Protein AF-A0A958J8T0-F1 (afdb_monomer_lite)

Sequence (97 aa):
MKWISHILWLFWVLGSGSFAGEPATPLTPERILPVDGPANRQPSGLTIWQDTLFTVSDRHPNTVFRLEIREESAAMIPYRNFPVTETFGNDWLDFEG

Secondary structure (DSSP, 8-state):
--------------------PPPPPPPPPS---PEESSTT--EEEEEEETTEEEEEETTEEEEEEEEEE-SS-EEEEEEEEPP--S---S-------

Structure (mmCIF, N/CA/C/O backbone):
data_AF-A0A958J8T0-F1
#
_entry.id   AF-A0A958J8T0-F1
#
loop_
_atom_site.group_PDB
_atom_site.id
_atom_site.type_symbol
_atom_site.label_atom_id
_atom_site.label_alt_id
_atom_site.label_comp_id
_atom_site.label_asym_id
_atom_site.label_entity_id
_atom_site.label_seq_id
_atom_site.pdbx_PDB_ins_code
_atom_site.Cartn_x
_atom_site.Cartn_y
_atom_site.Cartn_z
_atom_site.occupancy
_atom_site.B_iso_or_equiv
_atom_site.auth_seq_id
_atom_site.auth_comp_id
_atom_site.auth_asym_id
_atom_site.auth_atom_id
_atom_site.pdbx_PDB_model_num
ATOM 1 N N . MET A 1 1 ? -56.813 59.600 -17.779 1.00 44.19 1 MET A N 1
ATOM 2 C CA . MET A 1 1 ? -55.939 60.288 -16.800 1.00 44.19 1 MET A CA 1
ATOM 3 C C . MET A 1 1 ? -55.737 59.361 -15.622 1.00 44.19 1 MET A C 1
ATOM 5 O O . MET A 1 1 ? -56.736 58.782 -15.215 1.00 44.19 1 MET A O 1
ATOM 9 N N . LYS A 1 2 ? -54.511 59.333 -15.060 1.00 42.53 2 LYS A N 1
ATOM 10 C CA . LYS A 1 2 ? -54.170 58.782 -13.731 1.00 42.53 2 LYS A CA 1
ATOM 11 C C . LYS A 1 2 ? -54.186 57.227 -13.687 1.00 42.53 2 LYS A C 1
ATOM 13 O O . LYS A 1 2 ? -55.235 56.642 -13.870 1.00 42.53 2 LYS A O 1
ATOM 18 N N . TRP A 1 3 ? -53.107 56.464 -13.472 1.00 36.16 3 TRP A N 1
ATOM 19 C CA . TRP A 1 3 ? -51.787 56.711 -12.877 1.00 36.16 3 TRP A CA 1
ATOM 20 C C . TRP A 1 3 ? -50.759 55.705 -13.424 1.00 36.16 3 TRP A C 1
ATOM 22 O O . TRP A 1 3 ? -51.020 54.507 -13.456 1.00 36.16 3 TRP A O 1
ATOM 32 N N . ILE A 1 4 ? -49.576 56.199 -13.792 1.00 48.53 4 ILE A N 1
ATOM 33 C CA . ILE A 1 4 ? -48.340 55.414 -13.834 1.00 48.53 4 ILE A CA 1
ATOM 34 C C . ILE A 1 4 ? -47.768 55.484 -12.428 1.00 48.53 4 ILE A C 1
ATOM 36 O O . ILE A 1 4 ? -47.550 56.581 -11.921 1.00 48.53 4 ILE A O 1
ATOM 40 N N . SER A 1 5 ? -47.563 54.333 -11.811 1.00 49.38 5 SER A N 1
ATOM 41 C CA . SER A 1 5 ? -46.434 54.022 -10.937 1.00 49.38 5 SER A CA 1
ATOM 42 C C . SER A 1 5 ? -46.821 52.749 -10.206 1.00 49.38 5 SER A C 1
ATOM 44 O O . SER A 1 5 ? -47.890 52.697 -9.599 1.00 49.38 5 SER A O 1
ATOM 46 N N . HIS A 1 6 ? -45.994 51.721 -10.314 1.00 48.72 6 HIS A N 1
ATOM 47 C CA . HIS A 1 6 ? -45.318 51.111 -9.175 1.00 48.72 6 HIS A CA 1
ATOM 48 C C . HIS A 1 6 ? -44.774 49.751 -9.607 1.00 48.72 6 HIS A C 1
ATOM 50 O O . HIS A 1 6 ? -45.486 48.927 -10.171 1.00 48.72 6 HIS A O 1
ATOM 56 N N . ILE A 1 7 ? -43.514 49.540 -9.232 1.00 55.22 7 ILE A N 1
ATOM 57 C CA . ILE A 1 7 ? -42.868 48.240 -9.059 1.00 55.22 7 ILE A CA 1
ATOM 58 C C . ILE A 1 7 ? -42.344 47.621 -10.354 1.00 55.22 7 ILE A C 1
ATOM 60 O O . ILE A 1 7 ? -42.977 46.793 -10.994 1.00 55.22 7 ILE A O 1
ATOM 64 N N . LEU A 1 8 ? -41.087 47.947 -10.648 1.00 38.81 8 LEU A N 1
ATOM 65 C CA . LEU A 1 8 ? -40.132 46.931 -11.076 1.00 38.81 8 LEU A CA 1
ATOM 66 C C . LEU A 1 8 ? -38.748 47.319 -10.532 1.00 38.81 8 LEU A C 1
ATOM 68 O O . LEU A 1 8 ? -37.889 47.830 -11.242 1.00 38.81 8 LEU A O 1
ATOM 72 N N . TRP A 1 9 ? -38.545 47.120 -9.226 1.00 41.84 9 TRP A N 1
ATOM 73 C CA . TRP A 1 9 ? -37.194 46.991 -8.675 1.00 41.84 9 TRP A CA 1
ATOM 74 C C . TRP A 1 9 ? -36.672 45.623 -9.112 1.00 41.84 9 TRP A C 1
ATOM 76 O O . TRP A 1 9 ? -36.833 44.619 -8.421 1.00 41.84 9 TRP A O 1
ATOM 86 N N . LEU A 1 10 ? -36.161 45.570 -10.340 1.00 45.94 10 LEU A N 1
ATOM 87 C CA . LEU A 1 10 ? -35.658 44.354 -10.951 1.00 45.94 10 LEU A CA 1
ATOM 88 C C . LEU A 1 10 ? -34.226 44.103 -10.456 1.00 45.94 10 LEU A C 1
ATOM 90 O O . LEU A 1 10 ? -33.300 44.824 -10.811 1.00 45.94 10 LEU A O 1
ATOM 94 N N . PHE A 1 11 ? -34.094 43.069 -9.625 1.00 48.19 11 PHE A N 1
ATOM 95 C CA . PHE A 1 11 ? -32.934 42.183 -9.507 1.00 48.19 11 PHE A CA 1
ATOM 96 C C . PHE A 1 11 ? -31.541 42.829 -9.462 1.00 48.19 11 PHE A C 1
ATOM 98 O O . PHE A 1 11 ? -30.823 42.844 -10.454 1.00 48.19 11 PHE A O 1
ATOM 105 N N . TRP A 1 12 ? -31.093 43.184 -8.258 1.00 42.03 12 TRP A N 1
ATOM 106 C CA . TRP A 1 12 ? -29.681 43.053 -7.877 1.00 42.03 12 TRP A CA 1
ATOM 107 C C . TRP A 1 12 ? -29.594 42.269 -6.561 1.00 42.03 12 TRP A C 1
ATOM 109 O O . TRP A 1 12 ? -29.152 42.765 -5.531 1.00 42.03 12 TRP A O 1
ATOM 119 N N . VAL A 1 13 ? -30.049 41.011 -6.584 1.00 54.88 13 VAL A N 1
ATOM 120 C CA . VAL A 1 13 ? -29.527 40.022 -5.633 1.00 54.88 13 VAL A CA 1
ATOM 121 C C . VAL A 1 13 ? -28.186 39.590 -6.209 1.00 54.88 13 VAL A C 1
ATOM 123 O O . VAL A 1 13 ? -28.091 38.629 -6.968 1.00 54.88 13 VAL A O 1
ATOM 126 N N . LEU A 1 14 ? -27.149 40.364 -5.889 1.00 52.84 14 LEU A N 1
ATOM 127 C CA . LEU A 1 14 ? -25.793 39.844 -5.858 1.00 52.84 14 LEU A CA 1
ATOM 128 C C . LEU A 1 14 ? -25.796 38.727 -4.821 1.00 52.84 14 LEU A C 1
ATOM 130 O O . LEU A 1 14 ? -25.624 38.962 -3.625 1.00 52.84 14 LEU A O 1
ATOM 134 N N . GLY A 1 15 ? -26.044 37.506 -5.278 1.00 50.94 15 GLY A N 1
ATOM 135 C CA . GLY A 1 15 ? -25.591 36.334 -4.563 1.00 50.94 15 GLY A CA 1
ATOM 136 C C . GLY A 1 15 ? -24.076 36.421 -4.528 1.00 50.94 15 GLY A C 1
ATOM 137 O O . GLY A 1 15 ? -23.406 35.978 -5.457 1.00 50.94 15 GLY A O 1
ATOM 138 N N . SER A 1 16 ? -23.537 37.038 -3.479 1.00 58.94 16 SER A N 1
ATOM 139 C CA . SER A 1 16 ? -22.189 36.758 -3.024 1.00 58.94 16 SER A CA 1
ATOM 140 C C . SER A 1 16 ? -22.165 35.257 -2.795 1.00 58.94 16 SER A C 1
ATOM 142 O O . SER A 1 16 ? -22.674 34.770 -1.786 1.00 58.94 16 SER A O 1
ATOM 144 N N . GLY A 1 17 ? -21.675 34.509 -3.781 1.00 53.28 17 GLY A N 1
ATOM 145 C CA . GLY A 1 17 ? -21.327 33.112 -3.616 1.00 53.28 17 GLY A CA 1
ATOM 146 C C . GLY A 1 17 ? -20.196 33.055 -2.604 1.00 53.28 17 GLY A C 1
ATOM 147 O O . GLY A 1 17 ? -19.030 32.974 -2.974 1.00 53.28 17 GLY A O 1
ATOM 148 N N . SER A 1 18 ? -20.531 33.173 -1.321 1.00 56.16 18 SER A N 1
ATOM 149 C CA . SER A 1 18 ? -19.639 32.813 -0.239 1.00 56.16 18 SER A CA 1
ATOM 150 C C . SER A 1 18 ? -19.526 31.303 -0.293 1.00 56.16 18 SER A C 1
ATOM 152 O O . SER A 1 18 ? -20.264 30.580 0.369 1.00 56.16 18 SER A O 1
ATOM 154 N N . PHE A 1 19 ? -18.576 30.823 -1.088 1.00 61.75 19 PHE A N 1
ATOM 155 C CA . PHE A 1 19 ? -17.926 29.559 -0.800 1.00 61.75 19 PHE A CA 1
ATOM 156 C C . PHE A 1 19 ? -17.125 29.771 0.486 1.00 61.75 19 PHE A C 1
ATOM 158 O O . PHE A 1 19 ? -15.914 29.970 0.470 1.00 61.75 19 PHE A O 1
ATOM 165 N N . ALA A 1 20 ? -17.820 29.799 1.622 1.00 58.03 20 ALA A N 1
ATOM 166 C CA . ALA A 1 20 ? -17.194 29.455 2.878 1.00 58.03 20 ALA A CA 1
ATOM 167 C C . ALA A 1 20 ? -16.974 27.947 2.785 1.00 58.03 20 ALA A C 1
ATOM 169 O O . ALA A 1 20 ? -17.869 27.170 3.106 1.00 58.03 20 ALA A O 1
ATOM 170 N N . GLY A 1 21 ? -15.834 27.536 2.219 1.00 66.69 21 GLY A N 1
ATOM 171 C CA . GLY A 1 21 ? -15.386 26.160 2.371 1.00 66.69 21 GLY A CA 1
ATOM 172 C C . GLY A 1 21 ? -15.394 25.886 3.866 1.00 66.69 21 GLY A C 1
ATOM 173 O O . GLY A 1 21 ? -14.731 26.613 4.610 1.00 66.69 21 GLY A O 1
ATOM 174 N N . GLU A 1 22 ? -16.238 24.954 4.311 1.00 71.50 22 GLU A N 1
ATOM 175 C CA . GLU A 1 22 ? -16.298 24.601 5.723 1.00 71.50 22 GLU A CA 1
ATOM 176 C C . GLU A 1 22 ? -14.868 24.346 6.211 1.00 71.50 22 GLU A C 1
ATOM 178 O O . GLU A 1 22 ? -14.082 23.723 5.484 1.00 71.50 22 GLU A O 1
ATOM 183 N N . PRO A 1 23 ? -14.482 24.875 7.386 1.00 73.44 23 PRO A N 1
ATOM 184 C CA . PRO A 1 23 ? -13.143 24.653 7.899 1.00 73.44 23 PRO A CA 1
ATOM 185 C C . PRO A 1 23 ? -12.897 23.146 7.950 1.00 73.44 23 PRO A C 1
ATOM 187 O O . PRO A 1 23 ? -13.670 22.406 8.562 1.00 73.44 23 PRO A O 1
ATOM 190 N N . ALA A 1 24 ? -11.845 22.691 7.263 1.00 77.81 24 ALA A N 1
ATOM 191 C CA . ALA A 1 24 ? -11.499 21.281 7.215 1.00 77.81 24 ALA A CA 1
ATOM 192 C C . ALA A 1 24 ? -11.362 20.764 8.651 1.00 77.81 24 ALA A C 1
ATOM 194 O O . ALA A 1 24 ? -10.573 21.289 9.440 1.00 77.81 24 ALA A O 1
ATOM 195 N N . THR A 1 25 ? -12.167 19.761 9.004 1.00 85.38 25 THR A N 1
ATOM 196 C CA . THR A 1 25 ? -12.085 19.155 10.333 1.00 85.38 25 THR A CA 1
ATOM 197 C C . THR A 1 25 ? -10.716 18.485 10.459 1.00 85.38 25 THR A C 1
ATOM 199 O O . THR A 1 25 ? -10.352 17.713 9.567 1.00 85.38 25 THR A O 1
ATOM 202 N N . PRO A 1 26 ? -9.940 18.761 11.524 1.00 84.88 26 PRO A N 1
ATOM 203 C CA . PRO A 1 26 ? -8.650 18.119 11.718 1.00 84.88 26 PRO A CA 1
ATOM 204 C C . PRO A 1 26 ? -8.801 16.598 11.729 1.00 84.88 26 PRO A C 1
ATOM 206 O O . PRO A 1 26 ? -9.542 16.038 12.538 1.00 84.88 26 PRO A O 1
ATOM 209 N N . LEU A 1 27 ? -8.089 15.922 10.829 1.00 84.12 27 LEU A N 1
ATOM 210 C CA . LEU A 1 27 ? -8.028 14.466 10.827 1.00 84.12 27 LEU A CA 1
ATOM 211 C C . LEU A 1 27 ? -7.209 14.014 12.034 1.00 84.12 27 LEU A C 1
ATOM 213 O O . LEU A 1 27 ? -6.060 14.421 12.205 1.00 84.12 27 LEU A O 1
ATOM 217 N N . THR A 1 28 ? -7.808 13.173 12.873 1.00 88.19 28 THR A N 1
ATOM 218 C CA . THR A 1 28 ? -7.108 12.541 13.995 1.00 88.19 28 THR A CA 1
ATOM 219 C C . THR A 1 28 ? -6.791 11.102 13.594 1.00 88.19 28 THR A C 1
ATOM 221 O O . THR A 1 28 ? -7.710 10.393 13.180 1.00 88.19 28 THR A O 1
ATOM 224 N N . PRO A 1 29 ? -5.526 10.654 13.657 1.00 86.25 29 PRO A N 1
ATOM 225 C CA . PRO A 1 29 ? -5.200 9.277 13.318 1.00 86.25 29 PRO A CA 1
ATOM 226 C C . PRO A 1 29 ? -5.857 8.333 14.327 1.00 86.25 29 PRO A C 1
ATOM 228 O O . PRO A 1 29 ? -5.638 8.458 15.529 1.00 86.25 29 PRO A O 1
ATOM 231 N N . GLU A 1 30 ? -6.647 7.382 13.833 1.00 89.25 30 GLU A N 1
ATOM 232 C CA . GLU A 1 30 ? -7.262 6.352 14.675 1.00 89.25 30 GLU A CA 1
ATOM 233 C C . GLU A 1 30 ? -6.198 5.373 15.190 1.00 89.25 30 GLU A C 1
ATOM 235 O O . GLU A 1 30 ? -6.147 5.064 16.379 1.00 89.25 30 GLU A O 1
ATOM 240 N N . ARG A 1 31 ? -5.315 4.906 14.294 1.00 88.88 31 ARG A N 1
ATOM 241 C CA . ARG A 1 31 ? -4.238 3.945 14.575 1.00 88.88 31 ARG A CA 1
ATOM 242 C C . ARG A 1 31 ? -3.018 4.228 13.696 1.00 88.88 31 ARG A C 1
ATOM 244 O O . ARG A 1 31 ? -3.156 4.624 12.541 1.00 88.88 31 ARG A O 1
ATOM 251 N N . ILE A 1 32 ? -1.825 3.973 14.235 1.00 91.06 32 ILE A N 1
ATOM 252 C CA . ILE A 1 32 ? -0.550 3.998 13.504 1.00 91.06 32 ILE A CA 1
ATOM 253 C C . ILE A 1 32 ? 0.052 2.603 13.620 1.00 91.06 32 ILE A C 1
ATOM 255 O O . ILE A 1 32 ? 0.323 2.144 14.727 1.00 91.06 32 ILE A O 1
ATOM 259 N N . LEU A 1 33 ? 0.226 1.922 12.489 1.00 92.00 33 LEU A N 1
ATOM 260 C CA . LEU A 1 33 ? 0.670 0.532 12.462 1.00 92.00 33 LEU A CA 1
ATOM 261 C C . LEU A 1 33 ? 2.064 0.415 11.844 1.00 92.00 33 LEU A C 1
ATOM 263 O O . LEU A 1 33 ? 2.322 1.047 10.814 1.00 92.00 33 LEU A O 1
ATOM 267 N N . PRO A 1 34 ? 2.956 -0.414 12.419 1.00 92.88 34 PRO A N 1
ATOM 268 C CA . PRO A 1 34 ? 4.161 -0.815 11.721 1.00 92.88 34 PRO A CA 1
ATOM 269 C C . PRO A 1 34 ? 3.759 -1.568 10.454 1.00 92.88 34 PRO A C 1
ATOM 271 O O . PRO A 1 34 ? 2.876 -2.427 10.468 1.00 92.88 34 PRO A O 1
ATOM 274 N N . VAL A 1 35 ? 4.406 -1.229 9.345 1.00 91.31 35 VAL A N 1
ATOM 275 C CA . VAL A 1 35 ? 4.194 -1.923 8.078 1.00 91.31 35 VAL A CA 1
ATOM 276 C C . VAL A 1 35 ? 5.328 -2.933 7.908 1.00 91.31 35 VAL A C 1
ATOM 278 O O . VAL A 1 35 ? 6.493 -2.582 8.120 1.00 91.31 35 VAL A O 1
ATOM 281 N N . ASP A 1 36 ? 5.021 -4.125 7.414 1.00 92.44 36 ASP A N 1
ATOM 282 C CA . ASP A 1 36 ? 5.955 -5.141 6.919 1.00 92.44 36 ASP A CA 1
ATOM 283 C C . ASP A 1 36 ? 6.014 -5.128 5.383 1.00 92.44 36 ASP A C 1
ATOM 285 O O . ASP A 1 36 ? 5.067 -4.711 4.714 1.00 92.44 36 ASP A O 1
ATOM 289 N N . GLY A 1 37 ? 7.119 -5.586 4.794 1.00 86.94 37 GLY A N 1
ATOM 290 C CA . GLY A 1 37 ? 7.261 -5.716 3.340 1.00 86.94 37 GLY A CA 1
ATOM 291 C C . GLY A 1 37 ? 8.699 -5.487 2.857 1.00 86.94 37 GLY A C 1
ATOM 292 O O . GLY A 1 37 ? 9.624 -5.609 3.662 1.00 86.94 37 GLY A O 1
ATOM 293 N N . PRO A 1 38 ? 8.914 -5.159 1.566 1.00 85.69 38 PRO A N 1
ATOM 294 C CA . PRO A 1 38 ? 10.255 -5.030 0.986 1.00 85.69 38 PRO A CA 1
ATOM 295 C C . PRO A 1 38 ? 11.164 -3.999 1.685 1.00 85.69 38 PRO A C 1
ATOM 297 O O . PRO A 1 38 ? 10.729 -3.175 2.488 1.00 85.69 38 PRO A O 1
ATOM 300 N N . ALA A 1 39 ? 12.463 -4.022 1.390 1.00 84.19 39 ALA A N 1
ATOM 301 C CA . ALA A 1 39 ? 13.365 -2.958 1.831 1.00 84.19 39 ALA A CA 1
ATOM 302 C C . ALA A 1 39 ? 13.044 -1.636 1.100 1.00 84.19 39 ALA A C 1
ATOM 304 O O . ALA A 1 39 ? 12.578 -1.652 -0.043 1.00 84.19 39 ALA A O 1
ATOM 305 N N . ASN A 1 40 ? 13.306 -0.495 1.751 1.00 84.12 40 ASN A N 1
ATOM 306 C CA . ASN A 1 40 ? 13.068 0.855 1.211 1.00 84.12 40 ASN A CA 1
ATOM 307 C C . ASN A 1 40 ? 11.627 1.093 0.727 1.00 84.12 40 ASN A C 1
ATOM 309 O O . ASN A 1 40 ? 11.394 1.599 -0.370 1.00 84.12 40 ASN A O 1
ATOM 313 N N . ARG A 1 41 ? 10.651 0.724 1.561 1.00 79.31 41 ARG A N 1
ATOM 314 C CA . ARG A 1 41 ? 9.225 0.970 1.320 1.00 79.31 41 ARG A CA 1
ATOM 315 C C . ARG A 1 41 ? 8.922 2.456 1.407 1.00 79.31 41 ARG A C 1
ATOM 317 O O . ARG A 1 41 ? 8.758 3.001 2.491 1.00 79.31 41 ARG A O 1
ATOM 324 N N . GLN A 1 42 ? 8.868 3.084 0.243 1.00 87.62 42 GLN A N 1
ATOM 325 C CA . GLN A 1 42 ? 8.487 4.480 0.062 1.00 87.62 42 GLN A CA 1
ATOM 326 C C . GLN A 1 42 ? 7.166 4.487 -0.712 1.00 87.62 42 GLN A C 1
ATOM 328 O O . GLN A 1 42 ? 7.209 4.502 -1.943 1.00 87.62 42 GLN A O 1
ATOM 333 N N . PRO A 1 43 ? 6.016 4.301 -0.033 1.00 87.38 43 PRO A N 1
ATOM 334 C CA . PRO A 1 43 ? 4.716 4.347 -0.687 1.00 87.38 43 PRO A CA 1
ATOM 335 C C . PRO A 1 43 ? 4.395 5.791 -1.085 1.00 87.38 43 PRO A 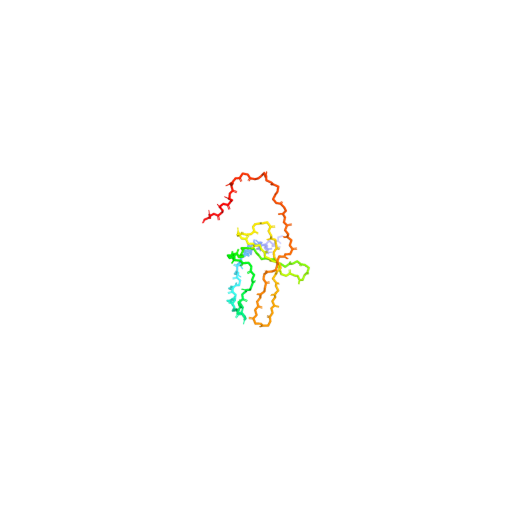C 1
ATOM 337 O O . PRO A 1 43 ? 4.424 6.679 -0.237 1.00 87.38 43 PRO A O 1
ATOM 340 N N . SER A 1 44 ? 4.087 6.016 -2.359 1.00 88.06 44 SER A N 1
ATOM 341 C CA . SER A 1 44 ? 3.821 7.355 -2.911 1.00 88.06 44 SER A CA 1
ATOM 342 C C . SER A 1 44 ? 2.394 7.526 -3.426 1.00 88.06 44 SER A C 1
ATOM 344 O O . SER A 1 44 ? 1.860 8.632 -3.420 1.00 88.06 44 SER A O 1
ATOM 346 N N . GLY A 1 45 ? 1.735 6.429 -3.811 1.00 90.75 45 GLY A N 1
ATOM 347 C CA . GLY A 1 45 ? 0.335 6.419 -4.238 1.00 90.75 45 GLY A CA 1
ATOM 348 C C . GLY A 1 45 ? -0.528 5.499 -3.381 1.00 90.75 45 GLY A C 1
ATOM 349 O O . GLY A 1 45 ? -0.054 4.465 -2.903 1.00 90.75 45 GLY A O 1
ATOM 350 N N . LEU A 1 46 ? -1.805 5.851 -3.218 1.00 94.12 46 LEU A N 1
ATOM 351 C CA . LEU A 1 46 ? -2.788 5.070 -2.467 1.00 94.12 46 LEU A CA 1
ATOM 352 C C . LEU A 1 46 ? -4.130 5.057 -3.206 1.00 94.12 46 LEU A C 1
ATOM 354 O O . LEU A 1 46 ? -4.622 6.104 -3.623 1.00 94.12 46 LEU A O 1
ATOM 358 N N . THR A 1 47 ? -4.730 3.880 -3.372 1.00 95.12 47 THR A N 1
ATOM 359 C CA . THR A 1 47 ? -6.056 3.746 -3.990 1.00 95.12 47 THR A CA 1
ATOM 360 C C . THR A 1 47 ? -6.816 2.544 -3.441 1.00 95.12 47 THR A C 1
ATOM 362 O O . THR A 1 47 ? -6.209 1.584 -2.971 1.00 95.12 47 THR A O 1
ATOM 365 N N . ILE A 1 48 ? -8.146 2.589 -3.512 1.00 96.19 48 ILE A N 1
ATOM 366 C CA . ILE A 1 48 ? -9.020 1.459 -3.192 1.00 96.19 48 ILE A CA 1
ATOM 367 C C . ILE A 1 48 ? -9.680 0.998 -4.486 1.00 96.19 48 ILE A C 1
ATOM 369 O O . ILE A 1 48 ? -10.305 1.787 -5.193 1.00 96.19 48 ILE A O 1
ATOM 373 N N . TR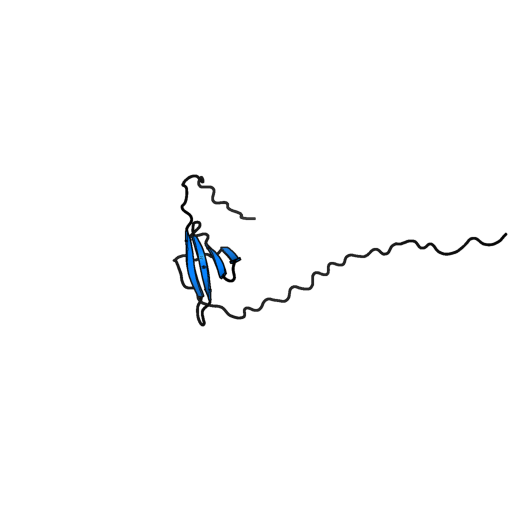P A 1 49 ? -9.572 -0.294 -4.782 1.00 94.25 49 TRP A N 1
ATOM 374 C CA . TRP A 1 49 ? -10.238 -0.911 -5.922 1.00 94.25 49 TRP A CA 1
ATOM 375 C C . TRP A 1 49 ? -10.761 -2.287 -5.528 1.00 94.25 49 TRP A C 1
ATOM 377 O O . TRP A 1 49 ? -10.027 -3.074 -4.940 1.00 94.25 49 TRP A O 1
ATOM 387 N N . GLN A 1 50 ? -12.032 -2.568 -5.835 1.00 95.12 50 GLN A N 1
ATOM 388 C CA . GLN A 1 50 ? -12.693 -3.835 -5.485 1.00 95.12 50 GLN A CA 1
ATOM 389 C C . GLN A 1 50 ? -12.487 -4.226 -4.010 1.00 95.12 50 GLN A C 1
ATOM 391 O O . GLN A 1 50 ? -12.035 -5.328 -3.710 1.00 95.12 50 GLN A O 1
ATOM 396 N N . ASP A 1 51 ? -12.769 -3.288 -3.101 1.00 94.81 51 ASP A N 1
ATOM 397 C CA . ASP A 1 51 ? -12.640 -3.485 -1.647 1.00 94.81 51 ASP A CA 1
ATOM 398 C C . ASP A 1 51 ? -11.212 -3.825 -1.169 1.00 94.81 51 ASP A C 1
ATOM 400 O O . ASP A 1 51 ? -10.990 -4.333 -0.076 1.00 94.81 51 ASP A O 1
ATOM 404 N N . THR A 1 52 ? -10.206 -3.548 -2.002 1.00 95.00 52 THR A N 1
ATOM 405 C CA . THR A 1 52 ? -8.802 -3.820 -1.697 1.00 95.00 52 THR A CA 1
ATOM 406 C C . THR A 1 52 ? -7.994 -2.529 -1.730 1.00 95.00 52 THR A C 1
ATOM 408 O O . THR A 1 52 ? -8.073 -1.755 -2.687 1.00 95.00 52 THR A O 1
ATOM 411 N N . LEU A 1 53 ? -7.194 -2.307 -0.685 1.00 95.94 53 LEU A N 1
ATOM 412 C CA . LEU A 1 53 ? -6.280 -1.174 -0.592 1.00 95.94 53 LEU A CA 1
ATOM 413 C C . LEU A 1 53 ? -4.981 -1.483 -1.343 1.00 95.94 53 LEU A C 1
ATOM 415 O O . LEU A 1 53 ? -4.314 -2.484 -1.071 1.00 95.94 53 LEU A O 1
ATOM 419 N N . PHE A 1 54 ? -4.608 -0.606 -2.266 1.00 96.12 54 PHE A N 1
ATOM 420 C CA . PHE A 1 54 ? -3.404 -0.721 -3.076 1.00 96.12 54 PHE A CA 1
ATOM 421 C C . PHE A 1 54 ? -2.500 0.490 -2.923 1.00 96.12 54 PHE A C 1
ATOM 423 O O . PHE A 1 54 ? -2.946 1.611 -2.683 1.00 96.12 54 PHE A O 1
ATOM 430 N N . THR A 1 55 ? -1.211 0.251 -3.127 1.00 95.00 55 THR A N 1
ATOM 431 C CA . THR A 1 55 ? -0.175 1.273 -3.138 1.00 95.00 55 THR A CA 1
ATOM 432 C C . THR A 1 55 ? 0.899 0.942 -4.170 1.00 95.00 55 THR A C 1
ATOM 434 O O . THR A 1 55 ? 1.080 -0.213 -4.569 1.00 95.00 55 THR A O 1
ATOM 437 N N . VAL A 1 56 ? 1.617 1.969 -4.601 1.00 92.88 56 VAL A N 1
ATOM 438 C CA . VAL A 1 56 ? 2.825 1.867 -5.423 1.00 92.88 56 VAL A CA 1
ATOM 439 C C . VAL A 1 56 ? 3.994 2.447 -4.643 1.00 92.88 56 VAL A C 1
ATOM 441 O O . VAL A 1 56 ? 3.794 3.275 -3.752 1.00 92.88 56 VAL A O 1
ATOM 444 N N . SER A 1 57 ? 5.208 2.002 -4.961 1.00 88.94 57 SER A N 1
ATOM 445 C CA . SER A 1 57 ? 6.416 2.529 -4.335 1.00 88.94 57 SER A CA 1
ATOM 446 C C . SER A 1 57 ? 7.373 3.096 -5.362 1.00 88.94 57 SER A C 1
ATOM 448 O O . SER A 1 57 ? 7.668 2.431 -6.352 1.00 88.94 57 SER A O 1
ATOM 450 N N . ASP A 1 58 ? 7.950 4.255 -5.051 1.00 85.81 58 ASP A N 1
ATOM 451 C CA . ASP A 1 58 ? 8.950 4.917 -5.901 1.00 85.81 58 ASP A CA 1
ATOM 452 C C . ASP A 1 58 ? 10.191 4.047 -6.131 1.00 85.81 58 ASP A C 1
ATOM 454 O O . ASP A 1 58 ? 10.848 4.120 -7.166 1.00 85.81 58 ASP A O 1
ATOM 458 N N . ARG A 1 59 ? 10.511 3.173 -5.170 1.00 86.75 59 ARG A N 1
ATOM 459 C CA . ARG A 1 59 ? 11.648 2.243 -5.254 1.00 86.75 59 ARG A CA 1
ATOM 460 C C . ARG A 1 59 ? 11.319 0.930 -5.950 1.00 86.75 59 ARG A C 1
ATOM 462 O O . ARG A 1 59 ? 12.232 0.173 -6.264 1.00 86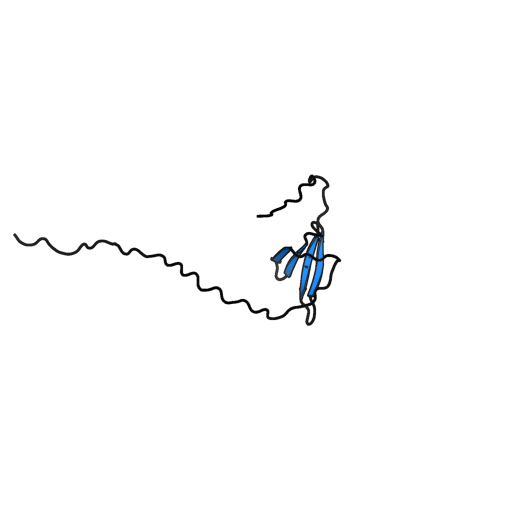.75 59 ARG A O 1
ATOM 469 N N . HIS A 1 60 ? 10.040 0.671 -6.205 1.00 84.94 60 HIS A N 1
ATOM 470 C CA . HIS A 1 60 ? 9.551 -0.545 -6.849 1.00 84.94 60 HIS A CA 1
ATOM 471 C C . HIS A 1 60 ? 8.548 -0.172 -7.956 1.00 84.94 60 HIS A C 1
ATOM 473 O O . HIS A 1 60 ? 7.385 -0.577 -7.878 1.00 84.94 60 HIS A O 1
ATOM 479 N N . PRO A 1 61 ? 8.977 0.580 -8.993 1.00 82.94 61 PRO A N 1
ATOM 480 C CA . PRO A 1 61 ? 8.082 1.205 -9.983 1.00 82.94 61 PRO A CA 1
ATOM 481 C C . PRO A 1 61 ? 7.257 0.190 -10.782 1.00 82.94 61 PRO A C 1
ATOM 483 O O . PRO A 1 61 ? 6.181 0.485 -11.291 1.00 82.94 61 PRO A O 1
ATOM 486 N N . ASN A 1 62 ? 7.747 -1.043 -10.846 1.00 89.06 62 ASN A N 1
ATOM 487 C CA . ASN A 1 62 ? 7.155 -2.119 -11.628 1.00 89.06 62 ASN A CA 1
ATOM 488 C C . ASN A 1 62 ? 6.164 -2.957 -10.827 1.00 89.06 62 ASN A C 1
ATOM 490 O O . A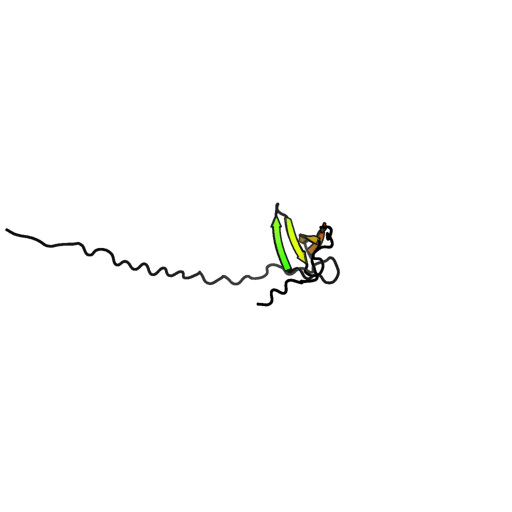SN A 1 62 ? 5.703 -3.981 -11.319 1.00 89.06 62 ASN A O 1
ATOM 494 N N . THR A 1 63 ? 5.890 -2.610 -9.569 1.00 91.12 63 THR A N 1
ATOM 495 C CA . THR A 1 63 ? 5.064 -3.438 -8.689 1.00 91.12 63 THR A CA 1
ATOM 496 C C . THR A 1 63 ? 3.963 -2.616 -8.042 1.00 91.12 63 THR A C 1
ATOM 498 O O . THR A 1 63 ? 4.212 -1.636 -7.345 1.00 91.12 63 THR A O 1
ATOM 501 N N . VAL A 1 64 ? 2.728 -3.074 -8.232 1.00 93.69 64 VAL A N 1
ATOM 502 C CA . VAL A 1 64 ? 1.586 -2.667 -7.413 1.00 93.69 64 VAL A CA 1
ATOM 503 C C . VAL A 1 64 ? 1.512 -3.605 -6.219 1.00 93.69 64 VAL A C 1
ATOM 505 O O . VAL A 1 64 ? 1.559 -4.832 -6.368 1.00 93.69 64 VAL A O 1
ATOM 508 N N . PHE A 1 65 ? 1.369 -3.024 -5.035 1.00 95.44 65 PHE A N 1
ATOM 509 C CA . PHE A 1 65 ? 1.272 -3.744 -3.777 1.00 95.44 65 PHE A CA 1
ATOM 510 C C . PHE A 1 65 ? -0.138 -3.634 -3.219 1.00 95.44 65 PHE A C 1
ATOM 512 O O . PHE A 1 65 ? -0.751 -2.571 -3.259 1.00 95.44 65 PHE A O 1
ATOM 519 N N . ARG A 1 66 ? -0.632 -4.730 -2.654 1.00 96.62 66 ARG A N 1
ATOM 520 C CA . ARG A 1 66 ? -1.802 -4.738 -1.782 1.00 96.62 66 ARG A CA 1
ATOM 521 C C . ARG A 1 66 ? -1.361 -4.430 -0.356 1.00 96.62 66 ARG A C 1
ATOM 523 O O . ARG A 1 66 ? -0.381 -5.005 0.118 1.00 96.62 66 ARG A O 1
ATOM 530 N N . LEU A 1 67 ? -2.104 -3.569 0.326 1.00 95.38 67 LEU A N 1
ATOM 531 C CA . LEU A 1 67 ? -1.965 -3.339 1.758 1.00 95.38 67 LEU A CA 1
ATOM 532 C C . LEU A 1 67 ? -2.973 -4.206 2.510 1.00 95.38 67 LEU A C 1
ATOM 534 O O . LEU A 1 67 ? -4.180 -4.076 2.323 1.00 95.38 67 LEU A O 1
ATOM 538 N N . GLU A 1 68 ? -2.473 -5.090 3.364 1.00 95.31 68 GLU A N 1
ATOM 539 C CA . GLU A 1 68 ? -3.291 -5.843 4.314 1.00 95.31 68 GLU A CA 1
ATOM 540 C C . GLU A 1 68 ? -3.165 -5.215 5.696 1.00 95.31 68 GLU A C 1
ATOM 542 O O . GLU A 1 68 ? -2.072 -5.181 6.259 1.00 95.31 68 GLU A O 1
ATOM 547 N N . ILE A 1 69 ? -4.276 -4.731 6.247 1.00 93.44 69 ILE A N 1
ATOM 548 C CA . ILE A 1 69 ? -4.334 -4.198 7.609 1.00 93.44 69 ILE A CA 1
ATOM 549 C C . ILE A 1 69 ? -4.644 -5.356 8.559 1.00 93.44 69 ILE A C 1
ATOM 551 O O . ILE A 1 69 ? -5.612 -6.087 8.359 1.00 93.44 69 ILE A O 1
ATOM 555 N N . ARG A 1 70 ? -3.818 -5.525 9.590 1.00 93.88 70 ARG A N 1
ATOM 556 C CA . ARG A 1 70 ? -3.974 -6.531 10.646 1.00 93.88 70 ARG A CA 1
ATOM 557 C C . ARG A 1 70 ? -4.270 -5.843 11.981 1.00 93.88 70 ARG A C 1
ATOM 559 O O . ARG A 1 70 ? -4.436 -4.622 12.074 1.00 93.88 70 ARG A O 1
ATOM 566 N N . GLU A 1 71 ? -4.361 -6.642 13.033 1.00 93.06 71 GLU A N 1
ATOM 567 C CA . GLU A 1 71 ? -4.655 -6.155 14.381 1.00 93.06 71 GLU A CA 1
ATOM 568 C C . GLU A 1 71 ? -3.528 -5.288 14.965 1.00 93.06 71 GLU A C 1
ATOM 570 O O . GLU A 1 71 ? -3.796 -4.248 15.558 1.00 93.06 71 GLU A O 1
ATOM 575 N N . GLU A 1 72 ? -2.264 -5.638 14.725 1.00 94.69 72 GLU A N 1
ATOM 576 C CA . GLU A 1 72 ? -1.115 -4.903 15.287 1.00 94.69 72 GLU A CA 1
ATOM 577 C C . GLU A 1 72 ? -0.107 -4.432 14.233 1.00 94.69 72 GLU A C 1
ATOM 579 O O . GLU A 1 72 ? 0.841 -3.719 14.549 1.00 94.69 72 GLU A O 1
ATOM 584 N N . SER A 1 73 ? -0.306 -4.795 12.966 1.00 94.88 73 SER A N 1
ATOM 585 C CA . SER A 1 73 ? 0.580 -4.401 11.873 1.00 94.88 73 SER A CA 1
ATOM 586 C C . SER A 1 73 ? -0.178 -4.228 10.565 1.00 94.88 73 SER A C 1
ATOM 588 O O . SER A 1 73 ? -1.373 -4.503 10.467 1.00 94.88 73 SER A O 1
ATOM 590 N N . ALA A 1 74 ? 0.519 -3.764 9.539 1.00 93.81 74 ALA A N 1
ATOM 591 C CA . ALA A 1 74 ? 0.066 -3.852 8.163 1.00 93.81 74 ALA A CA 1
ATOM 592 C C . ALA A 1 74 ? 1.130 -4.553 7.316 1.00 93.81 74 ALA A C 1
ATOM 594 O O . ALA A 1 74 ? 2.304 -4.555 7.667 1.00 93.81 74 ALA A O 1
ATOM 595 N N . ALA A 1 75 ? 0.750 -5.135 6.186 1.00 94.75 75 ALA A N 1
ATOM 596 C CA . ALA A 1 75 ? 1.689 -5.766 5.266 1.00 94.75 75 ALA A CA 1
ATOM 597 C C . ALA A 1 75 ? 1.528 -5.222 3.851 1.00 94.75 75 ALA A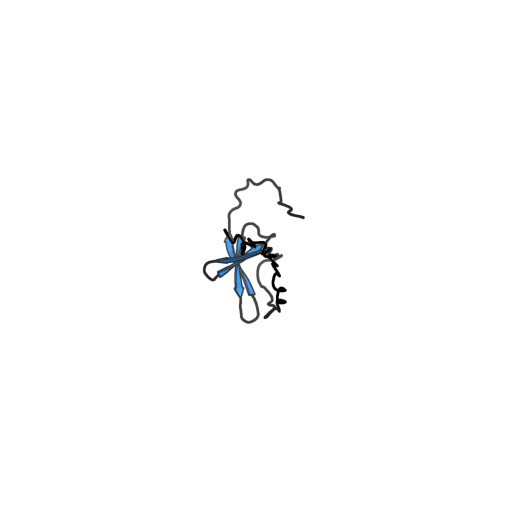 C 1
ATOM 599 O O . ALA A 1 75 ? 0.422 -5.139 3.324 1.00 94.75 75 ALA A O 1
ATOM 600 N N . MET A 1 76 ? 2.656 -4.893 3.227 1.00 94.75 76 MET A N 1
ATOM 601 C CA . MET A 1 76 ? 2.757 -4.491 1.831 1.00 94.75 76 MET A CA 1
ATOM 602 C C . MET A 1 76 ? 3.135 -5.710 0.990 1.00 94.75 76 MET A C 1
ATOM 604 O O . MET A 1 76 ? 4.295 -6.125 0.946 1.00 94.75 76 MET A O 1
ATOM 608 N N . ILE A 1 77 ? 2.135 -6.306 0.347 1.00 94.94 77 ILE A N 1
ATOM 609 C CA . ILE A 1 77 ? 2.250 -7.587 -0.352 1.00 94.94 77 ILE A CA 1
ATOM 610 C C . ILE A 1 77 ? 2.265 -7.339 -1.862 1.00 94.94 77 ILE A C 1
ATOM 612 O O . ILE A 1 77 ? 1.348 -6.688 -2.365 1.00 94.94 77 ILE A O 1
ATOM 616 N N . PRO A 1 78 ? 3.257 -7.850 -2.615 1.00 94.12 78 PRO A N 1
ATOM 617 C CA . PRO A 1 78 ? 3.255 -7.750 -4.072 1.00 94.12 78 PRO A CA 1
ATOM 618 C C . PRO A 1 78 ? 1.968 -8.340 -4.661 1.00 94.12 78 PRO A C 1
ATOM 620 O O . PRO A 1 78 ? 1.642 -9.498 -4.405 1.00 94.12 78 PRO A O 1
ATOM 623 N N . TYR A 1 79 ? 1.230 -7.546 -5.438 1.00 94.12 79 TYR A N 1
ATOM 624 C CA . TYR A 1 79 ? -0.026 -7.971 -6.062 1.00 94.12 79 TYR A CA 1
ATOM 625 C C . TYR A 1 79 ? 0.136 -8.198 -7.562 1.00 94.12 79 TYR A C 1
ATOM 627 O O . TYR A 1 79 ? -0.267 -9.233 -8.092 1.00 94.12 79 TYR A O 1
ATOM 635 N N . ARG A 1 80 ? 0.739 -7.233 -8.259 1.00 92.00 80 ARG A N 1
ATOM 636 C CA . ARG A 1 80 ? 0.979 -7.323 -9.698 1.00 92.00 80 ARG A CA 1
ATOM 637 C C . ARG A 1 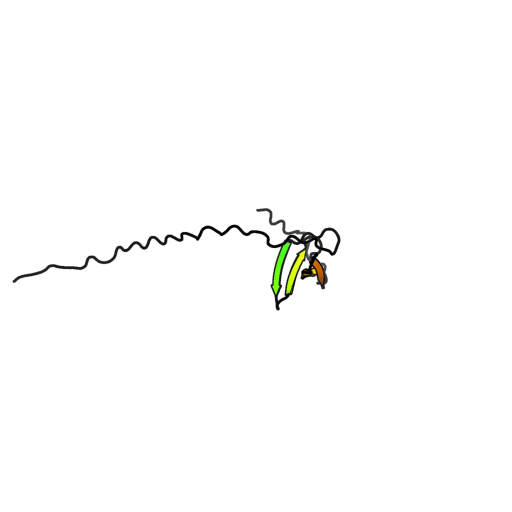80 ? 2.319 -6.702 -10.039 1.00 92.00 80 ARG A C 1
ATOM 639 O O . ARG A 1 80 ? 2.587 -5.569 -9.651 1.00 92.00 80 ARG A O 1
ATOM 646 N N . ASN A 1 81 ? 3.126 -7.454 -10.777 1.00 90.81 81 ASN A N 1
ATOM 647 C CA . ASN A 1 81 ? 4.362 -6.970 -11.365 1.00 90.81 81 ASN A CA 1
ATOM 648 C C . ASN A 1 81 ? 4.133 -6.700 -12.856 1.00 90.81 81 ASN A C 1
ATOM 650 O O . ASN A 1 81 ? 3.511 -7.510 -13.546 1.00 90.81 81 ASN A O 1
ATOM 654 N N . PHE A 1 82 ? 4.602 -5.555 -13.327 1.00 85.12 82 PHE A N 1
ATOM 655 C CA . PHE A 1 82 ? 4.577 -5.171 -14.725 1.00 85.12 82 PHE A CA 1
ATOM 656 C C . PHE A 1 82 ? 5.984 -5.352 -15.288 1.00 85.12 82 PHE A C 1
ATOM 658 O O . PHE A 1 82 ? 6.922 -4.748 -14.766 1.00 85.12 82 PHE A O 1
ATOM 665 N N . PRO A 1 83 ? 6.165 -6.174 -16.332 1.00 79.44 83 PRO A N 1
ATOM 666 C CA . PRO A 1 83 ? 7.468 -6.302 -16.957 1.00 79.44 83 PRO A CA 1
ATOM 667 C C . PRO A 1 83 ? 7.883 -4.943 -17.523 1.00 79.44 83 PRO A C 1
ATOM 669 O O . PRO A 1 83 ? 7.124 -4.311 -18.263 1.00 79.44 83 PRO A O 1
ATOM 672 N N . VAL A 1 84 ? 9.099 -4.505 -17.195 1.00 67.38 84 VAL A N 1
ATOM 673 C CA . VAL A 1 84 ? 9.710 -3.367 -17.882 1.00 67.38 84 VAL A CA 1
ATOM 674 C C . VAL A 1 84 ? 9.956 -3.819 -19.308 1.00 67.38 84 VAL A C 1
ATOM 676 O O . VAL A 1 84 ? 10.807 -4.667 -19.563 1.00 67.38 84 VAL A O 1
ATOM 679 N N . THR A 1 85 ? 9.194 -3.278 -20.250 1.00 60.69 85 THR A N 1
ATOM 680 C CA . THR A 1 85 ? 9.655 -3.283 -21.635 1.00 60.69 85 THR A CA 1
ATOM 681 C C . THR A 1 85 ? 10.722 -2.201 -21.670 1.00 60.69 85 THR A C 1
ATOM 683 O O . THR A 1 85 ? 10.391 -1.038 -21.452 1.00 60.69 85 THR A O 1
ATOM 686 N N . GLU A 1 86 ? 11.998 -2.574 -21.787 1.00 57.41 86 GLU A N 1
ATOM 687 C CA . GLU A 1 86 ? 13.118 -1.626 -21.789 1.00 57.41 86 GLU A CA 1
ATOM 688 C C . GLU A 1 86 ? 13.025 -0.682 -22.992 1.00 57.41 86 GLU A C 1
ATOM 690 O O . GLU A 1 86 ? 13.626 -0.905 -24.038 1.00 57.41 86 GLU A O 1
ATOM 695 N N . THR A 1 87 ? 12.203 0.358 -22.890 1.00 50.94 87 THR A N 1
ATOM 696 C CA . THR A 1 87 ? 12.175 1.483 -23.826 1.00 50.94 87 THR A CA 1
ATOM 697 C C . THR A 1 87 ? 11.533 2.704 -23.172 1.00 50.94 87 THR A C 1
ATOM 699 O O . THR A 1 87 ? 10.646 3.337 -23.731 1.00 50.94 87 THR A O 1
ATOM 702 N N . PHE A 1 88 ? 11.985 3.058 -21.976 1.00 52.53 88 PHE A N 1
ATOM 703 C CA . PHE A 1 88 ? 11.844 4.428 -21.502 1.00 52.53 88 PHE A CA 1
ATOM 704 C C . PHE A 1 88 ? 13.246 4.882 -21.131 1.00 52.53 88 PHE A C 1
ATOM 706 O O . PHE A 1 88 ? 13.894 4.279 -20.277 1.00 52.53 88 PHE A O 1
ATOM 713 N N . GLY A 1 89 ? 13.748 5.867 -21.881 1.00 50.28 89 GLY A N 1
ATOM 714 C CA . GLY A 1 89 ? 14.978 6.568 -21.540 1.00 50.28 89 GLY A CA 1
ATOM 715 C C . GLY A 1 89 ? 14.910 7.046 -20.093 1.00 50.28 89 GLY A C 1
ATOM 716 O O . GLY A 1 89 ? 13.826 7.169 -19.530 1.00 50.28 89 GLY A O 1
ATOM 717 N N . ASN A 1 90 ? 16.076 7.267 -19.502 1.00 46.97 90 ASN A N 1
ATOM 718 C CA . ASN A 1 90 ? 16.296 7.586 -18.091 1.00 46.97 90 ASN A CA 1
ATOM 719 C C . ASN A 1 90 ? 15.684 8.924 -17.611 1.00 46.97 90 ASN A C 1
ATOM 721 O O . ASN A 1 90 ? 16.268 9.573 -16.747 1.00 46.97 90 ASN A O 1
ATOM 725 N N . ASP A 1 91 ? 14.535 9.341 -18.131 1.00 51.44 91 ASP A N 1
ATOM 726 C CA . ASP A 1 91 ? 13.778 10.485 -17.647 1.00 51.44 91 ASP A CA 1
ATOM 727 C C . ASP A 1 91 ? 12.923 10.010 -16.473 1.00 51.44 91 ASP A C 1
ATOM 729 O O . ASP A 1 91 ? 11.742 9.672 -16.587 1.00 51.44 91 ASP A O 1
ATOM 733 N N . TRP A 1 92 ? 13.571 9.934 -15.312 1.00 55.84 92 TRP A N 1
ATOM 734 C CA . TRP A 1 92 ? 12.868 10.048 -14.045 1.00 55.84 92 TRP A CA 1
ATOM 735 C C . TRP A 1 92 ? 12.064 11.348 -14.117 1.00 55.84 92 TRP A C 1
ATOM 737 O O . TRP A 1 92 ? 12.663 12.412 -14.187 1.00 55.84 92 TRP A O 1
ATOM 747 N N . LEU A 1 93 ? 10.731 11.267 -14.166 1.00 55.50 93 LEU A N 1
ATOM 748 C CA . LEU A 1 93 ? 9.867 12.443 -14.060 1.00 55.50 93 LEU A CA 1
ATOM 749 C C . LEU A 1 93 ? 9.973 12.985 -12.632 1.00 55.50 93 LEU A C 1
ATOM 751 O O . LEU A 1 93 ? 9.225 12.599 -11.734 1.00 55.50 93 LEU A O 1
ATOM 755 N N . ASP A 1 94 ? 10.948 13.859 -12.434 1.00 49.94 94 ASP A N 1
ATOM 756 C CA . ASP A 1 94 ? 11.097 14.743 -11.296 1.00 49.94 94 ASP A CA 1
ATOM 757 C C . ASP A 1 94 ? 10.013 15.825 -11.359 1.00 49.94 94 ASP A C 1
ATOM 759 O O . ASP A 1 94 ? 10.206 16.940 -11.831 1.00 49.94 94 ASP A O 1
ATOM 763 N N . PHE A 1 95 ? 8.823 15.499 -10.854 1.00 57.19 95 PHE A N 1
ATOM 764 C CA . PHE A 1 95 ? 7.844 16.519 -10.479 1.00 57.19 95 PHE A CA 1
ATOM 765 C C . PHE A 1 95 ? 8.248 17.148 -9.137 1.00 57.19 95 PHE A C 1
ATOM 767 O O . PHE A 1 95 ? 7.566 16.970 -8.129 1.00 57.19 95 PHE A O 1
ATOM 774 N N . GLU A 1 96 ? 9.367 17.870 -9.107 1.00 43.41 96 GLU A N 1
ATOM 775 C CA . GLU A 1 96 ? 9.572 18.907 -8.094 1.00 43.41 96 GLU A CA 1
ATOM 776 C C . GLU A 1 96 ? 8.851 20.174 -8.575 1.00 43.41 96 GLU A C 1
ATOM 778 O O . GLU A 1 96 ? 9.171 20.738 -9.623 1.00 43.41 96 GLU A O 1
ATOM 783 N N . GLY A 1 97 ? 7.809 20.558 -7.835 1.00 42.00 97 GLY A N 1
ATOM 784 C CA . GLY A 1 97 ? 7.120 21.845 -7.950 1.00 42.00 97 GLY A CA 1
ATOM 785 C C . GLY A 1 97 ? 7.604 22.828 -6.897 1.00 42.00 97 GLY A C 1
ATOM 786 O O . GLY A 1 97 ? 8.042 22.365 -5.819 1.00 42.00 97 GLY A O 1
#

Radius of gyration: 27.62 Å; chains: 1; bounding box: 72×68×39 Å

Foldseek 3Di:
DDDDDDDDPDDDPPPPPPPPVPPPDDDDDPDDAAEDDDPPAAWDDWDDDPNWIWTDGPVQNQFIWTWADDDHHIYTHTDDGHDPPPPDPPPPPPPDD

pLDDT: mean 76.02, std 19.6, range [36.16, 96.62]